Protein AF-A0A1S0TKN8-F1 (afdb_monomer)

Secondary structure (DSSP, 8-state):
---EEEEE-TTS-EEEEEEEEEEETTTTEEEEEEESS-SS---BSSHHHHHHHHHHHHHHHTT--SSS---------------

Radius of gyration: 13.92 Å; Cα contacts (8 Å, |Δi|>4): 128; chains: 1; bounding box: 38×22×38 Å

Mean predicted aligned error: 9.78 Å

pLDDT: mean 73.87, std 19.79, range [40.38, 95.94]

Foldseek 3Di:
DWWWWWWAFPVRDIDTWTWDWDQDPVVRDIWIFTRPPDPDTDTDDDDVVVVVVCVVVQVVVCPDPDPDTNTNRDGDTDDDDDD

Sequence (83 aa):
MSLCIVYKNSRGDFHHYLIKERFDENLGTNLLYVDCGDEEPPEFIGIEALIKYYTIYASLHSFSLANGLNVDVFPWWHLISNV

Nearest PDB structures (foldseek):
  6r9j-assembly1_A  TM=6.203E-01  e=9.688E-01  Saccharomyces cerevisiae S288C
  6r9o-assembly1_A  TM=6.087E-01  e=1.026E+00  Saccharomyces cerevisiae S288C
  6r9m-assembly1_A  TM=6.056E-01  e=3.238E+00  Saccharomyces cerevisiae S288C
  3bdu-assembly1_G  TM=3.955E-01  e=2.166E+00  Pectobacterium atrosepticum SCRI1043
  4d62-assembly1_A  TM=3.481E-01  e=3.238E+00  Avirulent turkey hemorrhagic enteritis virus

Structure (mmCIF, N/CA/C/O backbone):
data_AF-A0A1S0TKN8-F1
#
_entry.id   AF-A0A1S0TKN8-F1
#
loop_
_atom_site.group_PDB
_atom_site.id
_atom_site.type_symbol
_atom_site.label_atom_id
_atom_site.label_alt_id
_atom_site.label_comp_id
_atom_site.label_asym_id
_atom_site.label_entity_id
_atom_site.label_seq_id
_atom_site.pdbx_PDB_ins_code
_atom_site.Cartn_x
_atom_site.Cartn_y
_atom_site.Cartn_z
_atom_site.occupancy
_atom_site.B_iso_or_equiv
_atom_site.auth_seq_id
_atom_site.auth_comp_id
_atom_site.auth_asym_id
_atom_site.auth_atom_id
_atom_site.pdbx_PDB_model_num
ATOM 1 N N . MET A 1 1 ? -13.554 -1.106 -6.312 1.00 56.78 1 MET A N 1
ATOM 2 C CA . MET A 1 1 ? -12.244 -0.798 -6.926 1.00 56.78 1 MET A CA 1
ATOM 3 C C . MET A 1 1 ? -11.175 -1.271 -5.964 1.00 56.78 1 MET A C 1
ATOM 5 O O . MET A 1 1 ? -11.335 -1.021 -4.778 1.00 56.78 1 MET A O 1
ATOM 9 N N . SER A 1 2 ? -10.146 -1.963 -6.449 1.00 74.25 2 SER A N 1
ATOM 10 C CA . SER A 1 2 ? -9.050 -2.472 -5.615 1.00 74.25 2 SER A CA 1
ATOM 11 C C . SER A 1 2 ? -7.781 -1.682 -5.915 1.00 74.25 2 SER A C 1
ATOM 13 O O . SER A 1 2 ? -7.440 -1.496 -7.083 1.00 74.25 2 SER A O 1
ATOM 15 N N . LEU A 1 3 ? -7.109 -1.192 -4.872 1.00 86.06 3 LEU A N 1
ATOM 16 C CA . LEU A 1 3 ? -5.821 -0.510 -4.995 1.00 86.06 3 LEU A CA 1
ATOM 17 C C . LEU A 1 3 ? -4.694 -1.546 -5.025 1.00 86.06 3 LEU A C 1
ATOM 19 O O . LEU A 1 3 ? -4.780 -2.586 -4.374 1.00 86.06 3 LEU A O 1
ATOM 23 N N . CYS A 1 4 ? -3.636 -1.274 -5.785 1.00 86.56 4 CYS A N 1
ATOM 24 C CA . CYS A 1 4 ? -2.454 -2.127 -5.836 1.00 86.56 4 CYS A CA 1
ATOM 25 C C . CYS A 1 4 ? -1.177 -1.292 -5.938 1.00 86.56 4 CYS A C 1
ATOM 27 O O . CYS A 1 4 ? -1.195 -0.176 -6.463 1.00 86.56 4 CYS A O 1
ATOM 29 N N . ILE A 1 5 ? -0.075 -1.853 -5.445 1.00 84.38 5 ILE A N 1
ATOM 30 C CA . ILE A 1 5 ? 1.273 -1.403 -5.777 1.00 84.38 5 ILE A CA 1
ATOM 31 C C . ILE A 1 5 ? 1.697 -2.125 -7.050 1.00 84.38 5 ILE A C 1
ATOM 33 O O . ILE A 1 5 ? 1.647 -3.353 -7.122 1.00 84.38 5 ILE A O 1
ATOM 37 N N . VAL A 1 6 ? 2.143 -1.355 -8.038 1.00 81.62 6 VAL A N 1
ATOM 38 C CA . VAL A 1 6 ? 2.761 -1.890 -9.250 1.00 81.62 6 VAL A CA 1
ATOM 39 C C . VAL A 1 6 ? 4.268 -1.723 -9.139 1.00 81.62 6 VAL A C 1
ATOM 41 O O . VAL A 1 6 ? 4.767 -0.613 -8.957 1.00 81.62 6 VAL A O 1
ATOM 44 N N . TYR A 1 7 ? 4.981 -2.834 -9.256 1.00 76.25 7 TYR A N 1
ATOM 45 C CA . TYR A 1 7 ? 6.434 -2.898 -9.268 1.00 76.25 7 TYR A CA 1
ATOM 46 C C . TYR A 1 7 ? 6.911 -3.360 -10.647 1.00 76.25 7 TYR A C 1
ATOM 48 O O . TYR A 1 7 ? 6.420 -4.361 -11.167 1.00 76.25 7 TYR A O 1
ATOM 56 N N . LYS A 1 8 ? 7.875 -2.643 -11.233 1.00 76.69 8 LYS A N 1
ATOM 57 C CA . LYS A 1 8 ? 8.535 -3.037 -12.477 1.00 76.69 8 LYS A CA 1
ATOM 58 C C . LYS A 1 8 ? 9.947 -3.522 -12.178 1.00 76.69 8 LYS A C 1
ATOM 60 O O . LYS A 1 8 ? 10.758 -2.766 -11.662 1.00 76.69 8 LYS A O 1
ATOM 65 N N . ASN A 1 9 ? 10.260 -4.765 -12.516 1.00 69.56 9 ASN A N 1
ATOM 66 C CA . ASN A 1 9 ? 11.604 -5.286 -12.290 1.00 69.56 9 ASN A CA 1
ATOM 67 C C . ASN A 1 9 ? 12.600 -4.798 -13.361 1.00 69.56 9 ASN A C 1
ATOM 69 O O . ASN A 1 9 ? 12.218 -4.281 -14.413 1.00 69.56 9 ASN A O 1
ATOM 73 N N . SER A 1 10 ? 13.895 -5.018 -13.121 1.00 69.94 10 SER A N 1
ATOM 74 C CA . SER A 1 10 ? 14.968 -4.671 -14.075 1.00 69.94 10 SER A CA 1
ATOM 75 C C . SER A 1 10 ? 14.882 -5.386 -15.436 1.00 69.94 10 SER A C 1
ATOM 77 O O . SER A 1 10 ? 15.518 -4.957 -16.398 1.00 69.94 10 SER A O 1
ATOM 79 N N . ARG A 1 11 ? 14.088 -6.460 -15.555 1.00 74.12 11 ARG A N 1
ATOM 80 C CA . ARG A 1 11 ? 13.804 -7.159 -16.825 1.00 74.12 11 ARG A CA 1
ATOM 81 C C . ARG A 1 11 ? 12.632 -6.543 -17.590 1.00 74.12 11 ARG A C 1
ATOM 83 O O . ARG A 1 11 ? 12.404 -6.893 -18.743 1.00 74.12 11 ARG A O 1
ATOM 90 N N . GLY A 1 12 ? 11.929 -5.601 -16.972 1.00 76.12 12 GLY A N 1
ATOM 91 C CA . GLY A 1 12 ? 10.768 -4.933 -17.533 1.00 76.12 12 GLY A CA 1
ATOM 92 C C . GLY A 1 12 ? 9.429 -5.587 -17.203 1.00 76.12 12 GLY A C 1
ATOM 93 O O . GLY A 1 12 ? 8.416 -5.081 -17.685 1.00 76.12 12 GLY A O 1
ATOM 94 N N . ASP A 1 13 ? 9.405 -6.645 -16.388 1.00 76.44 13 ASP A N 1
ATOM 95 C CA . ASP A 1 13 ? 8.163 -7.305 -15.981 1.00 76.44 13 ASP A CA 1
ATOM 96 C C . ASP A 1 13 ? 7.429 -6.480 -14.922 1.00 76.44 13 ASP A C 1
ATOM 98 O O . ASP A 1 13 ? 8.054 -5.874 -14.047 1.00 76.44 13 ASP A O 1
ATO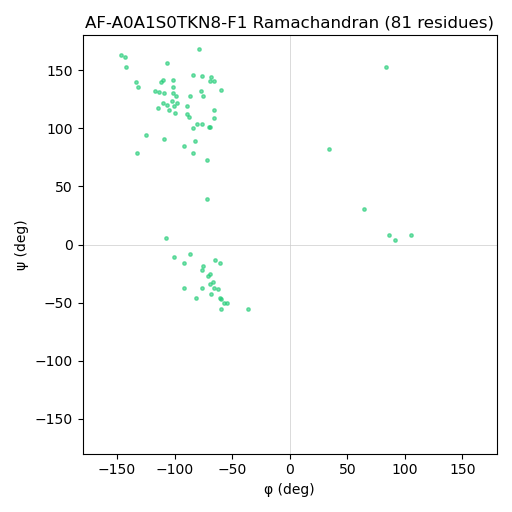M 102 N N . PHE A 1 14 ? 6.098 -6.502 -14.979 1.00 81.62 14 PHE A N 1
ATOM 103 C CA . PHE A 1 14 ? 5.226 -5.837 -14.015 1.00 81.62 14 PHE A CA 1
ATOM 104 C C . PHE A 1 14 ? 4.654 -6.844 -13.019 1.00 81.62 14 PHE A C 1
ATOM 106 O O . PHE A 1 14 ? 4.077 -7.863 -13.399 1.00 81.62 14 PHE A O 1
ATOM 113 N N . HIS A 1 15 ? 4.762 -6.519 -11.738 1.00 80.00 15 HIS A N 1
ATOM 114 C CA . HIS A 1 15 ? 4.181 -7.256 -10.628 1.00 80.00 15 HIS A CA 1
ATOM 115 C C . HIS A 1 15 ? 3.169 -6.364 -9.920 1.00 80.00 15 HIS A C 1
ATOM 117 O O . HIS A 1 15 ? 3.452 -5.203 -9.628 1.00 80.00 15 HIS A O 1
ATOM 123 N N . HIS A 1 16 ? 1.987 -6.909 -9.656 1.00 85.50 16 HIS A N 1
ATOM 124 C CA . HIS A 1 16 ? 0.886 -6.192 -9.031 1.00 85.50 16 HIS A CA 1
ATOM 125 C C . HIS A 1 16 ? 0.615 -6.814 -7.666 1.00 85.50 16 HIS A C 1
ATOM 127 O O . HIS A 1 16 ? 0.232 -7.980 -7.588 1.00 85.50 16 HIS A O 1
AT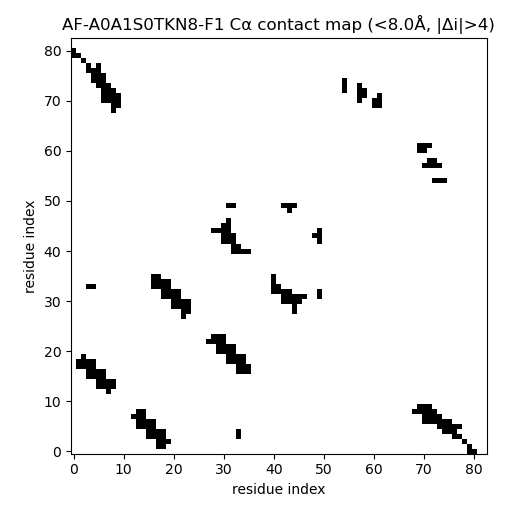OM 133 N N . TYR A 1 17 ? 0.787 -6.030 -6.608 1.00 86.69 17 TYR A N 1
ATOM 134 C CA . TYR A 1 17 ? 0.511 -6.450 -5.239 1.00 86.69 17 TYR A CA 1
ATOM 135 C C . TYR A 1 17 ? -0.709 -5.709 -4.719 1.00 86.69 17 TYR A C 1
ATOM 137 O O . TYR A 1 17 ? -0.743 -4.477 -4.719 1.00 86.69 17 TYR A O 1
ATOM 145 N N . LEU A 1 18 ? -1.737 -6.447 -4.310 1.00 90.69 18 LEU A N 1
ATOM 146 C CA . LEU A 1 18 ? -2.979 -5.846 -3.835 1.00 90.69 18 LEU A CA 1
ATOM 147 C C . LEU A 1 18 ? -2.759 -5.153 -2.493 1.00 90.69 18 LEU A C 1
ATOM 149 O O . LEU A 1 18 ? -2.074 -5.678 -1.621 1.00 90.69 18 LEU A O 1
ATOM 153 N N . ILE A 1 19 ? -3.383 -3.993 -2.320 1.00 91.25 19 ILE A N 1
ATOM 154 C CA . ILE A 1 19 ? -3.507 -3.355 -1.015 1.00 91.25 19 ILE A CA 1
ATOM 155 C C . ILE A 1 19 ? -4.794 -3.883 -0.390 1.00 91.25 19 ILE A C 1
ATOM 157 O O . ILE A 1 19 ? -5.879 -3.735 -0.961 1.00 91.25 19 ILE A O 1
ATOM 161 N N . LYS A 1 20 ? -4.656 -4.535 0.758 1.00 93.31 20 LYS A N 1
ATOM 162 C CA . LYS A 1 20 ? -5.756 -5.084 1.542 1.00 93.31 20 LYS A CA 1
ATOM 163 C C . LYS A 1 20 ? -5.995 -4.234 2.779 1.00 93.31 20 LYS A C 1
ATOM 165 O O . LYS A 1 20 ? -5.107 -3.533 3.259 1.00 93.31 20 LYS A O 1
ATOM 170 N N . GLU A 1 21 ? -7.220 -4.324 3.275 1.00 94.38 21 GLU A N 1
ATOM 171 C CA . GLU A 1 21 ? -7.647 -3.714 4.524 1.00 94.38 21 GLU A CA 1
ATOM 172 C C . GLU A 1 21 ? -7.939 -4.804 5.545 1.00 94.38 21 GLU A C 1
ATOM 174 O O . GLU A 1 21 ? -8.551 -5.828 5.227 1.00 94.38 21 GLU A O 1
ATOM 179 N N . ARG A 1 22 ? -7.534 -4.553 6.784 1.00 93.50 22 ARG A N 1
ATOM 180 C CA . ARG A 1 22 ? -7.921 -5.334 7.952 1.00 93.50 22 ARG A CA 1
ATOM 181 C C . ARG A 1 22 ? -8.369 -4.366 9.039 1.00 93.50 22 ARG A C 1
ATOM 183 O O . ARG A 1 22 ? -7.689 -3.381 9.299 1.00 93.50 22 ARG A O 1
ATOM 190 N N . PHE A 1 23 ? -9.480 -4.665 9.701 1.00 94.94 23 PHE A N 1
ATOM 191 C CA . PHE A 1 23 ? -9.878 -3.927 10.895 1.00 94.94 23 PHE A CA 1
ATOM 192 C C . PHE A 1 23 ? -9.009 -4.345 12.090 1.00 94.94 23 PHE A C 1
ATOM 194 O O . PHE A 1 23 ? -8.883 -5.540 12.376 1.00 94.94 23 PHE A O 1
ATOM 201 N N . ASP A 1 24 ? -8.411 -3.373 12.774 1.00 95.94 24 ASP A N 1
ATOM 202 C CA . ASP A 1 24 ? -7.694 -3.588 14.028 1.00 95.94 24 ASP A CA 1
ATOM 203 C C . ASP A 1 24 ? -8.572 -3.172 15.214 1.00 95.94 24 ASP A C 1
ATOM 205 O O . ASP A 1 24 ? -8.980 -2.015 15.336 1.00 95.94 24 ASP A O 1
ATOM 209 N N . GLU A 1 25 ? -8.870 -4.128 16.096 1.00 95.56 25 GLU A N 1
ATOM 210 C CA . GLU A 1 25 ? -9.750 -3.909 17.249 1.00 95.56 25 GLU A CA 1
ATOM 211 C C . GLU A 1 25 ? -9.106 -3.034 18.334 1.00 95.56 25 GLU A C 1
ATOM 213 O O . GLU A 1 25 ? -9.822 -2.335 19.050 1.00 95.56 25 GLU A O 1
ATOM 218 N N . ASN A 1 26 ? -7.772 -3.028 18.448 1.00 93.94 26 ASN A N 1
ATOM 219 C CA . ASN A 1 26 ? -7.064 -2.256 19.473 1.00 93.94 26 ASN A CA 1
ATOM 220 C C . ASN A 1 26 ? -7.023 -0.764 19.123 1.00 93.94 26 ASN A C 1
ATOM 222 O O . ASN A 1 26 ? -7.136 0.090 20.002 1.00 93.94 26 ASN A O 1
ATOM 226 N N . LEU A 1 27 ? -6.857 -0.453 17.838 1.00 93.25 27 LEU A N 1
ATOM 227 C CA . LEU A 1 27 ? -6.822 0.905 17.302 1.00 93.25 27 LEU A CA 1
ATOM 228 C C . LEU A 1 27 ? -8.205 1.399 16.855 1.00 93.25 27 LEU A C 1
ATOM 230 O O . LEU A 1 27 ? -8.384 2.600 16.652 1.00 93.25 27 LEU A O 1
ATOM 234 N N . GLY A 1 28 ? -9.178 0.495 16.696 1.00 95.88 28 GLY A N 1
ATOM 235 C CA . GLY A 1 28 ? -10.540 0.816 16.271 1.00 95.88 28 GLY A CA 1
ATOM 236 C C . GLY A 1 28 ? -10.616 1.381 14.850 1.00 95.88 28 GLY A C 1
ATOM 237 O O . GLY A 1 28 ? -11.471 2.221 14.568 1.00 95.88 28 GLY A O 1
ATOM 238 N N . THR A 1 29 ? -9.706 0.973 13.964 1.00 95.50 29 THR A N 1
ATOM 239 C CA . THR A 1 29 ? -9.589 1.509 12.600 1.00 95.50 29 THR A CA 1
ATOM 240 C C . THR A 1 29 ? -9.133 0.441 11.609 1.00 95.50 29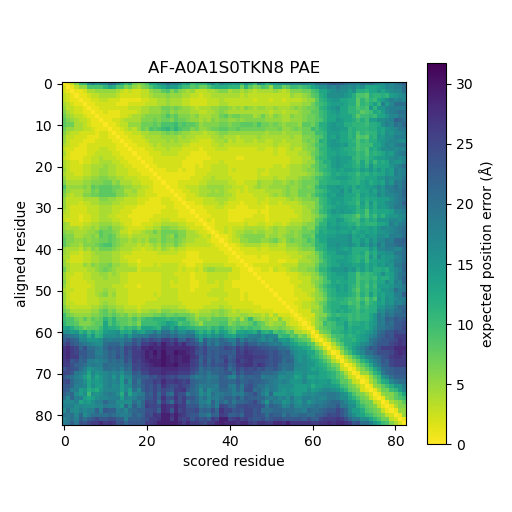 THR A C 1
ATOM 242 O O . THR A 1 29 ? -8.587 -0.591 11.996 1.00 95.50 29 THR A O 1
ATOM 245 N N . ASN A 1 30 ? -9.327 0.699 10.315 1.00 94.56 30 ASN A N 1
ATOM 246 C CA . ASN A 1 30 ? -8.753 -0.130 9.261 1.00 94.56 30 ASN A CA 1
ATOM 247 C C . ASN A 1 30 ? -7.263 0.180 9.096 1.00 94.56 30 ASN A C 1
ATOM 249 O O . ASN A 1 30 ? -6.862 1.341 8.959 1.00 94.56 30 ASN A O 1
ATOM 253 N N . LEU A 1 31 ? -6.465 -0.879 9.054 1.00 95.94 31 LEU A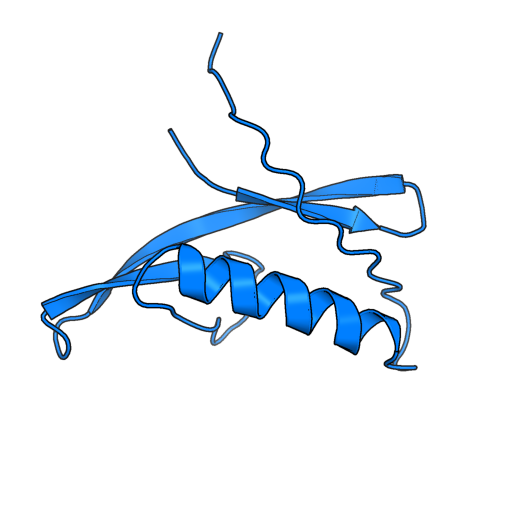 N 1
ATOM 254 C CA . LEU A 1 31 ? -5.072 -0.859 8.654 1.00 95.94 31 LEU A CA 1
ATOM 255 C C . LEU A 1 31 ? -4.941 -1.362 7.220 1.00 95.94 31 LEU A C 1
ATOM 257 O O . LEU A 1 31 ? -5.636 -2.289 6.796 1.00 95.94 31 LEU A O 1
ATOM 261 N N . LEU A 1 32 ? -4.043 -0.725 6.478 1.00 95.06 32 LEU A N 1
ATOM 262 C CA . LEU A 1 32 ? -3.711 -1.071 5.103 1.00 95.06 32 LEU A CA 1
ATOM 263 C C . LEU A 1 32 ? -2.404 -1.852 5.070 1.00 95.06 32 LEU A C 1
ATOM 265 O O . LEU A 1 32 ? -1.426 -1.433 5.690 1.00 95.06 32 LEU A O 1
ATOM 269 N N . TYR A 1 33 ? -2.368 -2.926 4.290 1.00 92.88 33 TYR A N 1
ATOM 270 C CA . TYR A 1 33 ? -1.159 -3.713 4.061 1.00 92.88 33 TYR A CA 1
ATOM 271 C C . TYR A 1 33 ? -1.090 -4.208 2.618 1.00 92.88 33 TYR A C 1
ATOM 273 O O . TYR A 1 33 ? -2.090 -4.226 1.898 1.00 92.88 33 TYR A O 1
ATOM 281 N N . VAL A 1 34 ? 0.107 -4.587 2.181 1.00 90.19 34 VAL A N 1
ATOM 282 C CA . VAL A 1 34 ? 0.347 -5.105 0.830 1.00 90.19 34 VAL A CA 1
ATOM 283 C C . VAL A 1 34 ? 0.390 -6.625 0.879 1.00 90.19 34 VAL A C 1
ATOM 285 O O . VAL A 1 34 ? 1.126 -7.210 1.666 1.00 90.19 34 VAL A O 1
ATOM 288 N N . ASP A 1 35 ? -0.402 -7.268 0.029 1.00 87.81 35 ASP A N 1
ATOM 289 C CA . ASP A 1 35 ? -0.476 -8.720 -0.091 1.00 87.81 35 ASP A CA 1
ATOM 290 C C . ASP A 1 35 ? 0.628 -9.241 -1.022 1.00 87.81 35 ASP A C 1
ATOM 292 O O . ASP A 1 35 ? 0.400 -9.483 -2.211 1.00 87.81 35 ASP A O 1
ATOM 296 N N . CYS A 1 36 ? 1.850 -9.342 -0.495 1.00 81.75 36 CYS A N 1
ATOM 297 C CA . CYS A 1 36 ? 3.026 -9.853 -1.211 1.00 81.75 36 CYS A CA 1
ATOM 298 C C . CYS A 1 36 ? 3.486 -11.247 -0.757 1.00 81.75 36 CYS A C 1
ATOM 300 O O . CYS A 1 36 ? 4.485 -11.748 -1.268 1.00 81.75 36 CYS A O 1
ATOM 302 N N . GLY A 1 37 ? 2.736 -11.897 0.140 1.00 78.88 37 GLY A N 1
ATOM 303 C CA . GLY A 1 37 ? 3.072 -13.217 0.683 1.00 78.88 37 GLY A CA 1
ATOM 304 C C . GLY A 1 37 ? 3.996 -13.191 1.904 1.00 78.88 37 GLY A C 1
ATOM 305 O O . GLY A 1 37 ? 4.430 -14.253 2.341 1.00 78.88 37 GLY A O 1
ATOM 306 N N . ASP A 1 38 ? 4.277 -12.009 2.456 1.00 79.00 38 ASP A N 1
ATOM 307 C CA . ASP A 1 38 ? 5.027 -11.853 3.703 1.00 79.00 38 ASP A CA 1
ATOM 308 C C . ASP A 1 38 ? 4.228 -12.428 4.885 1.00 79.00 38 ASP A C 1
ATOM 310 O O . ASP A 1 38 ? 3.010 -12.254 4.960 1.00 79.00 38 ASP A O 1
ATOM 314 N N . GLU A 1 39 ? 4.911 -13.099 5.820 1.00 81.56 39 GLU A N 1
ATOM 315 C CA . GLU A 1 39 ? 4.272 -13.659 7.024 1.00 81.56 39 GLU A CA 1
ATOM 316 C C . GLU A 1 39 ? 3.729 -12.557 7.948 1.00 81.56 39 GLU A C 1
ATOM 318 O O . GLU A 1 39 ? 2.642 -12.693 8.508 1.00 81.56 39 GLU A O 1
ATOM 323 N N . GLU A 1 40 ? 4.461 -11.446 8.060 1.00 85.69 40 GLU A N 1
ATOM 324 C CA . GLU A 1 40 ? 4.107 -10.276 8.868 1.00 85.69 40 GLU A CA 1
ATOM 325 C C . GLU A 1 40 ? 4.294 -8.991 8.038 1.00 85.69 40 GLU A C 1
ATOM 327 O O . GLU A 1 40 ? 5.322 -8.314 8.150 1.00 85.69 40 GLU A O 1
ATOM 332 N N . PRO A 1 41 ? 3.339 -8.655 7.148 1.00 86.69 41 PRO A N 1
ATOM 333 C CA . PRO A 1 41 ? 3.457 -7.473 6.307 1.00 86.69 41 PRO A CA 1
ATOM 334 C C . PRO A 1 41 ? 3.350 -6.190 7.150 1.00 86.69 41 PRO A C 1
ATOM 336 O O . PRO A 1 41 ? 2.543 -6.131 8.079 1.00 86.69 41 PRO A O 1
ATOM 339 N N . PRO A 1 42 ? 4.095 -5.120 6.812 1.00 90.69 42 PRO A N 1
ATOM 340 C CA . PRO A 1 42 ? 3.924 -3.823 7.454 1.00 90.69 42 PRO A CA 1
ATOM 341 C C . PRO A 1 42 ? 2.501 -3.281 7.261 1.00 90.69 42 PRO A C 1
ATOM 343 O O . PRO A 1 42 ? 1.983 -3.244 6.140 1.00 90.69 42 PRO A O 1
ATOM 346 N N . GLU A 1 43 ? 1.903 -2.811 8.353 1.00 94.38 43 GLU A N 1
ATOM 347 C CA . GLU A 1 43 ? 0.542 -2.278 8.395 1.00 94.38 43 GLU A CA 1
ATOM 348 C C . GLU A 1 43 ? 0.551 -0.759 8.626 1.00 94.38 43 GLU A C 1
ATOM 350 O O . GLU A 1 43 ? 1.360 -0.229 9.394 1.00 94.38 43 GLU A O 1
ATOM 355 N N . PHE A 1 44 ? -0.354 -0.034 7.963 1.00 95.00 44 PHE A N 1
ATOM 356 C CA . PHE A 1 44 ? -0.360 1.430 7.968 1.00 95.00 44 PHE A CA 1
ATOM 357 C C . PHE A 1 44 ? -1.746 2.018 8.211 1.00 95.00 44 PHE A C 1
ATOM 359 O O . PHE A 1 44 ? -2.740 1.593 7.621 1.00 95.00 44 PHE A O 1
ATOM 366 N N . ILE A 1 45 ? -1.789 3.085 9.011 1.00 94.44 45 ILE A N 1
ATOM 367 C CA . ILE A 1 45 ? -2.966 3.945 9.127 1.00 94.44 45 ILE A CA 1
ATOM 368 C C . ILE A 1 45 ? -2.962 4.904 7.932 1.00 94.44 45 ILE A C 1
ATOM 370 O O . ILE A 1 45 ? -2.204 5.874 7.891 1.00 94.44 45 ILE A O 1
ATOM 374 N N . GLY A 1 46 ? -3.824 4.624 6.957 1.00 90.06 46 GLY A N 1
ATOM 375 C CA . GLY A 1 46 ? -4.015 5.466 5.780 1.00 90.06 46 GLY A CA 1
ATOM 376 C C . GLY A 1 46 ? -3.004 5.231 4.654 1.00 90.06 46 GLY A C 1
ATOM 377 O O . GLY A 1 46 ? -1.864 4.804 4.845 1.00 90.06 46 GLY A O 1
ATOM 378 N N . ILE A 1 47 ? -3.453 5.523 3.433 1.00 90.19 47 ILE A N 1
ATOM 379 C CA . ILE A 1 47 ? -2.715 5.198 2.209 1.00 90.19 47 ILE A CA 1
ATOM 380 C C . ILE A 1 47 ? -1.409 5.993 2.082 1.00 90.19 47 ILE A C 1
ATOM 382 O O . ILE A 1 47 ? -0.422 5.477 1.576 1.00 90.19 47 ILE A O 1
ATOM 386 N N . GLU A 1 48 ? -1.355 7.225 2.591 1.00 91.56 48 GLU A N 1
ATOM 387 C CA . GLU A 1 48 ? -0.168 8.082 2.483 1.00 91.56 48 GLU A CA 1
ATOM 388 C C . GLU A 1 48 ? 1.060 7.503 3.194 1.00 91.56 48 GLU A C 1
ATOM 390 O O . GLU A 1 48 ? 2.179 7.622 2.690 1.00 91.56 48 GLU A O 1
ATOM 395 N N . ALA A 1 49 ? 0.867 6.880 4.361 1.00 90.94 49 ALA A N 1
ATOM 396 C CA . ALA A 1 49 ? 1.946 6.255 5.118 1.00 90.94 49 ALA A CA 1
ATOM 397 C C . ALA A 1 49 ? 2.492 5.022 4.381 1.00 90.94 49 ALA A C 1
ATOM 399 O O . ALA A 1 49 ? 3.708 4.889 4.234 1.00 90.94 49 ALA A O 1
ATOM 400 N N . LEU A 1 50 ? 1.595 4.199 3.827 1.00 91.31 50 LEU A N 1
ATOM 401 C CA . LEU A 1 50 ? 1.938 3.056 2.981 1.00 91.31 50 LEU A CA 1
ATOM 402 C C . LEU A 1 50 ? 2.723 3.503 1.739 1.00 91.31 50 LEU A C 1
ATOM 404 O O . LEU A 1 50 ? 3.786 2.956 1.449 1.00 91.31 50 LEU A O 1
ATOM 408 N N . ILE A 1 51 ? 2.256 4.548 1.044 1.00 87.50 51 ILE A N 1
ATOM 409 C CA . ILE A 1 51 ? 2.942 5.124 -0.124 1.00 87.50 51 ILE A CA 1
ATOM 410 C C . ILE A 1 51 ? 4.362 5.557 0.238 1.00 87.50 51 ILE A C 1
ATOM 412 O O . ILE A 1 51 ? 5.315 5.199 -0.458 1.00 87.50 51 ILE A O 1
ATOM 416 N N . LYS A 1 52 ? 4.515 6.328 1.321 1.00 88.12 52 LYS A N 1
ATOM 417 C CA . LYS A 1 52 ? 5.823 6.820 1.777 1.00 88.12 52 LYS A CA 1
ATOM 418 C C . LYS A 1 52 ? 6.762 5.667 2.111 1.00 88.12 52 LYS A C 1
ATOM 420 O O . LYS A 1 52 ? 7.906 5.687 1.662 1.00 88.12 52 LYS A O 1
ATOM 425 N N . TYR A 1 53 ? 6.278 4.660 2.838 1.00 87.75 53 TYR A N 1
ATOM 426 C CA . TYR A 1 53 ? 7.072 3.487 3.186 1.00 87.75 53 TYR A CA 1
ATOM 427 C C . TYR A 1 53 ? 7.558 2.755 1.939 1.00 87.75 53 TYR A C 1
ATOM 429 O O . TYR A 1 53 ? 8.764 2.612 1.760 1.00 87.75 53 TYR A O 1
ATOM 437 N N . TYR A 1 54 ? 6.654 2.363 1.036 1.00 81.50 54 TYR A N 1
ATOM 438 C CA . TYR A 1 54 ? 7.034 1.579 -0.139 1.00 81.50 54 TYR A CA 1
ATOM 439 C C . TYR A 1 54 ? 7.863 2.370 -1.150 1.00 81.50 54 TYR A C 1
ATOM 441 O O . TYR A 1 54 ? 8.678 1.767 -1.834 1.00 81.50 54 TYR A O 1
ATOM 449 N N . THR A 1 55 ? 7.742 3.701 -1.195 1.00 79.69 55 THR A N 1
ATOM 450 C CA . THR A 1 55 ? 8.620 4.570 -2.005 1.00 79.69 55 THR A CA 1
ATOM 451 C C . THR A 1 55 ? 10.051 4.623 -1.453 1.00 79.69 55 THR A C 1
ATOM 453 O O . THR A 1 55 ? 11.017 4.709 -2.213 1.00 79.69 55 THR A O 1
ATOM 456 N N . ILE A 1 56 ? 10.219 4.553 -0.130 1.00 79.44 56 ILE A N 1
ATOM 457 C CA . ILE A 1 56 ? 11.543 4.525 0.509 1.00 79.44 56 ILE A CA 1
ATOM 458 C C . ILE A 1 56 ? 12.128 3.110 0.480 1.00 79.44 56 ILE A C 1
ATOM 460 O O . ILE A 1 56 ? 13.284 2.941 0.106 1.00 79.44 56 ILE A O 1
ATOM 464 N N . TYR A 1 57 ? 11.335 2.096 0.829 1.00 74.81 57 TYR A N 1
ATOM 465 C CA . TYR A 1 57 ? 11.723 0.683 0.847 1.00 74.81 57 TYR A CA 1
ATOM 466 C C . TYR A 1 57 ? 12.286 0.242 -0.509 1.00 74.81 57 TYR A C 1
ATOM 468 O O . TYR A 1 57 ? 13.408 -0.249 -0.595 1.00 74.81 57 TYR A O 1
ATOM 476 N N . ALA A 1 58 ? 11.544 0.552 -1.569 1.00 64.94 58 ALA A N 1
ATOM 477 C CA . ALA A 1 58 ? 11.976 0.591 -2.959 1.00 64.94 58 ALA A CA 1
ATOM 478 C C . ALA A 1 58 ? 13.406 1.089 -3.195 1.00 64.94 58 ALA A C 1
ATOM 480 O O . ALA A 1 58 ? 14.224 0.432 -3.831 1.00 64.94 58 ALA A O 1
ATOM 481 N N . SER A 1 59 ? 13.677 2.286 -2.680 1.00 62.81 59 SER A N 1
ATOM 482 C CA . SER A 1 59 ? 14.910 3.030 -2.912 1.00 62.81 59 SER A CA 1
ATOM 483 C C . SER A 1 59 ? 16.082 2.480 -2.099 1.00 62.81 59 SER A C 1
ATOM 485 O O . SER A 1 59 ? 17.229 2.736 -2.442 1.00 62.81 59 SER A O 1
ATOM 487 N N . LEU A 1 60 ? 15.808 1.754 -1.011 1.00 63.41 60 LEU A N 1
ATOM 488 C CA . LEU A 1 60 ? 16.819 1.136 -0.153 1.00 63.41 60 LEU A CA 1
ATOM 489 C C . LEU A 1 60 ? 17.140 -0.299 -0.589 1.00 63.41 60 LEU A C 1
ATOM 491 O O . LEU A 1 60 ? 18.298 -0.713 -0.545 1.00 63.41 60 LEU A O 1
ATOM 495 N N . HIS A 1 61 ? 16.142 -1.059 -1.044 1.00 56.16 61 HIS A N 1
ATOM 496 C CA . HIS A 1 61 ? 16.336 -2.438 -1.495 1.00 56.16 61 HIS A CA 1
ATOM 497 C C . HIS A 1 61 ? 16.993 -2.551 -2.874 1.00 56.16 61 HIS A C 1
ATOM 499 O O . HIS A 1 61 ? 17.613 -3.574 -3.152 1.00 56.16 61 HIS A O 1
ATOM 505 N N . SER A 1 62 ? 16.982 -1.492 -3.687 1.00 50.59 62 SER A N 1
ATOM 506 C CA . SER A 1 62 ? 17.828 -1.390 -4.886 1.00 50.59 62 SER A CA 1
ATOM 507 C C . SER A 1 62 ? 19.336 -1.335 -4.576 1.00 50.59 62 SER A C 1
ATOM 509 O O . SER A 1 62 ? 20.150 -1.551 -5.471 1.00 50.59 62 SER A O 1
ATOM 511 N N . PHE A 1 63 ? 19.734 -1.113 -3.314 1.00 43.12 63 PHE A N 1
ATOM 512 C CA . PHE A 1 63 ? 21.138 -1.091 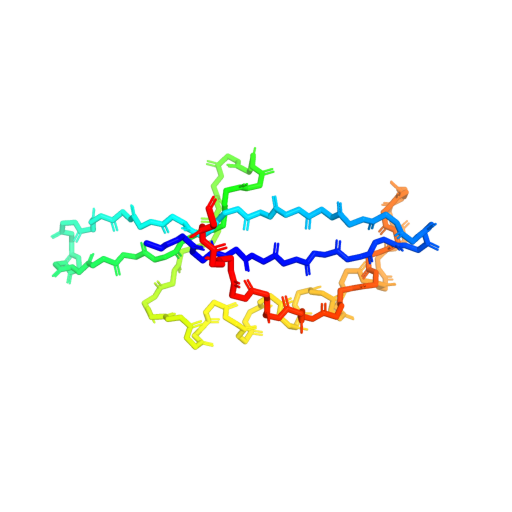-2.876 1.00 43.12 63 PHE A CA 1
ATOM 513 C C . PHE A 1 63 ? 21.615 -2.380 -2.184 1.00 43.12 63 PHE A C 1
ATOM 515 O O . PHE A 1 63 ? 22.818 -2.537 -1.955 1.00 43.12 63 PHE A O 1
ATOM 522 N N . SER A 1 64 ? 20.719 -3.310 -1.835 1.00 41.72 64 SER A N 1
ATOM 523 C CA . SER A 1 64 ? 21.086 -4.501 -1.060 1.00 41.72 64 SER A CA 1
ATOM 524 C C . SER A 1 64 ? 21.542 -5.651 -1.960 1.00 41.72 64 SER A C 1
ATOM 526 O O . SER A 1 64 ? 20.763 -6.282 -2.671 1.00 41.72 64 SER A O 1
ATOM 528 N N . LEU A 1 65 ? 22.841 -5.936 -1.886 1.00 44.56 65 LEU A N 1
ATOM 529 C CA . LEU A 1 65 ? 23.602 -6.946 -2.622 1.00 44.56 65 LEU A CA 1
ATOM 530 C C . LEU A 1 65 ? 23.302 -8.402 -2.183 1.00 44.56 65 LEU A C 1
ATOM 532 O O . LEU A 1 65 ? 24.215 -9.220 -2.084 1.00 44.56 65 LEU A O 1
ATOM 536 N N . ALA A 1 66 ? 22.046 -8.743 -1.886 1.00 41.75 66 ALA A N 1
ATOM 537 C CA . ALA A 1 66 ? 21.639 -10.090 -1.488 1.00 41.75 66 ALA A CA 1
ATOM 538 C C . ALA A 1 66 ? 20.811 -10.741 -2.607 1.00 41.75 66 ALA A C 1
ATOM 540 O O . ALA A 1 66 ? 19.600 -10.582 -2.679 1.00 41.75 66 ALA A O 1
ATOM 541 N N . ASN A 1 67 ? 21.503 -11.447 -3.505 1.00 40.38 67 ASN A N 1
ATOM 542 C CA . ASN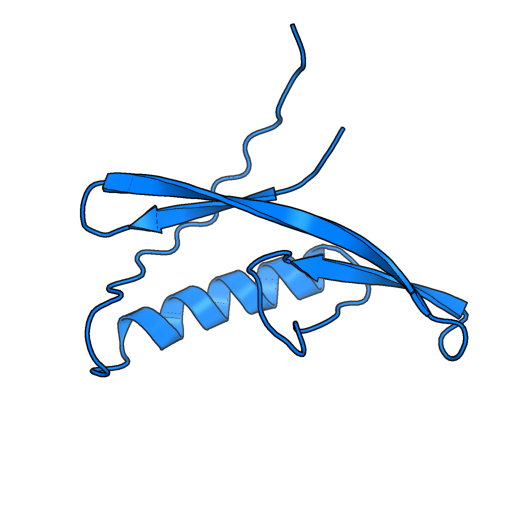 A 1 67 ? 20.973 -12.428 -4.459 1.00 40.38 67 ASN A CA 1
ATOM 543 C C . ASN A 1 67 ? 19.566 -12.162 -5.040 1.00 40.38 67 ASN A C 1
ATOM 545 O O . ASN A 1 67 ? 18.593 -12.823 -4.692 1.00 40.38 67 ASN A O 1
ATOM 549 N N . GLY A 1 68 ? 19.507 -11.319 -6.075 1.00 40.47 68 GLY A N 1
ATOM 550 C CA . GLY A 1 68 ? 18.653 -11.633 -7.227 1.00 40.47 68 GLY A CA 1
ATOM 551 C C . GLY A 1 68 ? 17.341 -10.872 -7.399 1.00 40.47 68 GLY A C 1
ATOM 552 O O . GLY A 1 68 ? 16.605 -11.205 -8.324 1.00 40.47 68 GLY A O 1
ATOM 553 N N . LEU A 1 69 ? 17.055 -9.832 -6.620 1.00 41.97 69 LEU A N 1
ATOM 554 C CA . LEU A 1 69 ? 15.939 -8.932 -6.917 1.00 41.97 69 LEU A CA 1
ATOM 555 C C . LEU A 1 69 ? 16.456 -7.498 -7.001 1.00 41.97 69 LEU A C 1
ATOM 557 O O . LEU A 1 69 ? 16.613 -6.801 -6.010 1.00 41.97 69 LEU A O 1
ATOM 561 N N . ASN A 1 70 ? 16.770 -7.091 -8.231 1.00 41.22 70 ASN A N 1
ATOM 562 C CA . ASN A 1 70 ? 17.101 -5.715 -8.577 1.00 41.22 70 ASN A CA 1
ATOM 563 C C . ASN A 1 70 ? 15.766 -4.979 -8.752 1.00 41.22 70 ASN A C 1
ATOM 565 O O . ASN A 1 70 ? 15.141 -5.057 -9.818 1.00 41.22 70 ASN A O 1
ATOM 569 N N . VAL A 1 71 ? 15.273 -4.423 -7.644 1.00 45.22 71 VAL A N 1
ATOM 570 C CA . VAL A 1 71 ? 13.924 -3.873 -7.531 1.00 45.22 71 VAL A CA 1
ATOM 571 C C . VAL A 1 71 ? 13.920 -2.387 -7.876 1.00 45.22 71 VAL A C 1
ATOM 573 O O . VAL A 1 71 ? 13.991 -1.541 -6.996 1.00 45.22 71 VAL A O 1
ATOM 576 N N . ASP A 1 72 ? 13.814 -2.069 -9.172 1.00 43.31 72 ASP A N 1
ATOM 577 C CA . ASP A 1 72 ? 13.524 -0.713 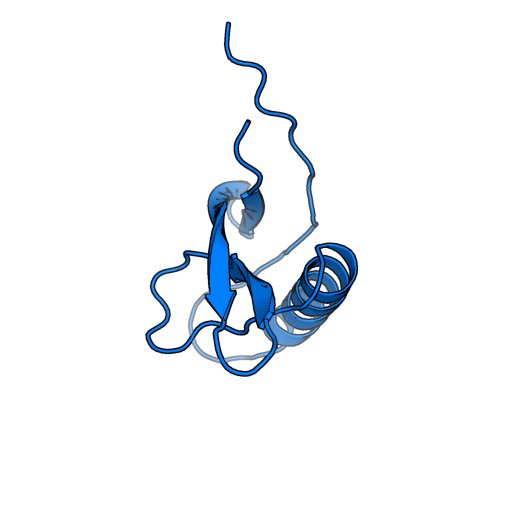-9.666 1.00 43.31 72 ASP A CA 1
ATOM 578 C C . ASP A 1 72 ? 12.057 -0.344 -9.373 1.00 43.31 72 ASP A C 1
ATOM 580 O O . ASP A 1 72 ? 11.185 -0.331 -10.243 1.00 43.31 72 ASP A O 1
ATOM 584 N N . VAL A 1 73 ? 11.727 -0.077 -8.111 1.00 49.06 73 VAL A N 1
ATOM 585 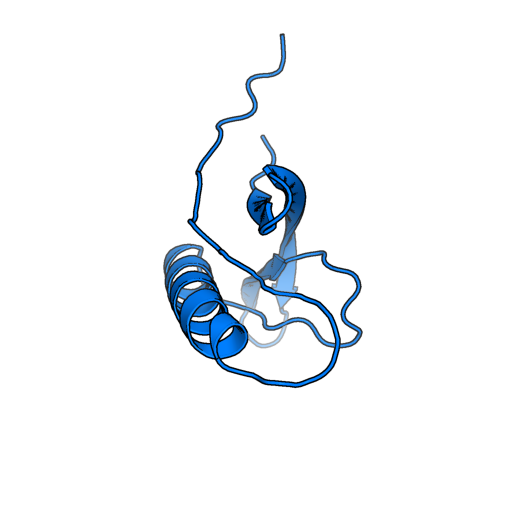C CA . VAL A 1 73 ? 10.372 0.359 -7.762 1.00 49.06 73 VAL A CA 1
ATOM 586 C C . VAL A 1 73 ? 10.189 1.826 -8.154 1.00 49.06 73 VAL A C 1
ATOM 588 O O . VAL A 1 73 ? 10.600 2.747 -7.451 1.00 49.06 73 VAL A O 1
ATOM 591 N N . PHE A 1 74 ? 9.485 2.050 -9.255 1.00 45.81 74 PHE A N 1
ATOM 592 C CA . PHE A 1 74 ? 8.761 3.296 -9.470 1.00 45.81 74 PHE A CA 1
ATOM 593 C C . PHE A 1 74 ? 7.297 3.060 -9.092 1.00 45.81 74 PHE A C 1
ATOM 595 O O . PHE A 1 74 ? 6.673 2.182 -9.691 1.00 45.81 74 PHE A O 1
ATOM 602 N N . PRO A 1 75 ? 6.710 3.806 -8.139 1.00 45.25 75 PRO A N 1
ATOM 603 C CA . PRO A 1 75 ? 5.283 3.687 -7.874 1.00 45.25 75 PRO A CA 1
ATOM 604 C C . PRO A 1 75 ? 4.493 4.186 -9.094 1.00 45.25 75 PRO A C 1
ATOM 606 O O . PRO A 1 75 ? 4.461 5.385 -9.377 1.00 45.25 75 PRO A O 1
ATOM 609 N N . TRP A 1 76 ? 3.851 3.266 -9.824 1.00 44.69 76 TRP A N 1
ATOM 610 C CA . TRP A 1 76 ? 2.865 3.591 -10.861 1.00 44.69 76 TRP A CA 1
ATOM 611 C C . TRP A 1 76 ? 1.458 3.302 -10.331 1.00 44.69 76 TRP A C 1
ATOM 613 O O . TRP A 1 76 ? 1.087 2.155 -10.095 1.00 44.69 76 TRP A O 1
ATOM 623 N N . TRP A 1 77 ? 0.640 4.346 -10.192 1.00 47.72 77 TRP A N 1
ATOM 624 C CA . TRP A 1 77 ? -0.775 4.235 -9.828 1.00 47.72 77 TRP A CA 1
ATOM 625 C C . TRP A 1 77 ? -1.609 3.949 -11.081 1.00 47.72 77 TRP A C 1
ATOM 627 O O . TRP A 1 77 ? -1.861 4.857 -11.875 1.00 47.72 77 TRP A O 1
ATOM 637 N N . HIS A 1 78 ? -2.000 2.694 -11.315 1.00 45.31 78 HIS A N 1
ATOM 638 C CA . HIS A 1 78 ? -2.944 2.365 -12.387 1.00 45.31 78 HIS A CA 1
ATOM 639 C C . HIS A 1 78 ? -4.347 2.174 -11.801 1.00 45.31 78 HIS A C 1
ATOM 641 O O . HIS A 1 78 ? -4.595 1.245 -11.034 1.00 45.31 78 HIS A O 1
ATOM 647 N N . LEU A 1 79 ? -5.269 3.074 -12.150 1.00 45.66 79 LEU A N 1
ATOM 648 C CA . LEU A 1 79 ? -6.691 2.926 -11.848 1.00 45.66 79 LEU A CA 1
ATOM 649 C C . LEU A 1 79 ? -7.250 1.798 -12.718 1.00 45.66 79 LEU A C 1
ATOM 651 O O . LEU A 1 79 ? -7.528 2.005 -13.898 1.00 45.66 79 LEU A O 1
ATOM 655 N N . ILE A 1 80 ? -7.418 0.605 -12.145 1.00 50.88 80 ILE A N 1
ATOM 656 C CA . ILE A 1 80 ? -8.096 -0.491 -12.840 1.00 50.88 80 ILE A CA 1
ATOM 657 C C . ILE A 1 80 ? -9.579 -0.118 -12.947 1.00 50.88 80 ILE A C 1
ATOM 659 O O . ILE A 1 80 ? -10.337 -0.199 -11.978 1.00 50.88 80 ILE A O 1
ATOM 663 N N . SER A 1 81 ? -9.972 0.343 -14.132 1.00 42.56 81 SER A N 1
ATOM 664 C CA . SER A 1 81 ? -11.370 0.518 -14.516 1.00 42.56 81 SER A CA 1
ATOM 665 C C . SER A 1 81 ? -11.828 -0.800 -15.129 1.00 42.56 81 SER A C 1
ATOM 667 O O . SER A 1 81 ? -11.314 -1.195 -16.172 1.00 42.56 81 SER A O 1
ATOM 669 N N . ASN A 1 82 ? -12.741 -1.507 -14.462 1.00 43.84 82 ASN A N 1
ATOM 670 C CA . ASN A 1 82 ? -13.374 -2.688 -15.045 1.00 43.84 82 ASN A CA 1
ATOM 671 C C . ASN A 1 82 ? -14.216 -2.234 -16.249 1.00 43.84 82 ASN A C 1
ATOM 673 O O . ASN A 1 82 ? -15.163 -1.467 -16.062 1.00 43.84 82 ASN A O 1
ATOM 677 N N . VAL A 1 83 ? -13.840 -2.682 -17.450 1.00 40.78 83 VAL A N 1
ATOM 678 C CA . VAL A 1 83 ? -14.685 -2.676 -18.656 1.00 40.78 83 VAL A CA 1
ATOM 679 C C . VAL A 1 83 ? -15.452 -3.987 -18.700 1.00 40.78 83 VAL A C 1
ATOM 681 O O . VAL A 1 83 ? -14.806 -5.031 -18.456 1.00 40.78 83 VAL A O 1
#

Solvent-accessible surface area (backbone atoms only — not comparable to full-atom values): 5177 Å² total; per-resid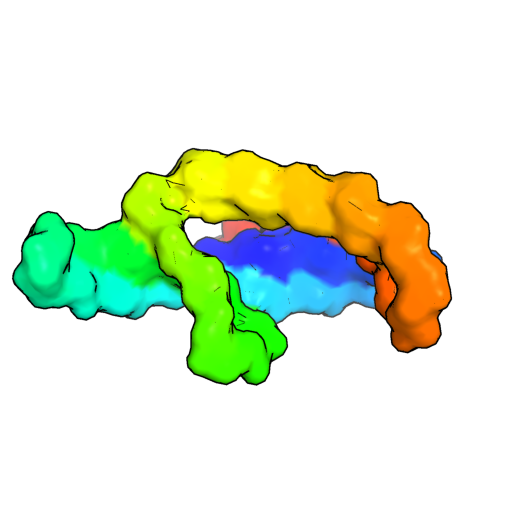ue (Å²): 132,79,54,54,50,37,36,36,39,80,88,68,52,79,44,79,28,42,52,46,77,46,78,38,83,90,79,70,42,62,31,39,30,58,60,77,82,61,94,78,57,73,71,22,77,51,69,67,53,46,50,52,48,54,59,48,51,26,65,54,45,57,70,55,92,69,87,88,63,61,39,54,54,54,89,49,87,73,84,75,73,88,125

Organism: Loa loa (NCBI:txid7209)